Protein AF-A0AAW0HUF7-F1 (afdb_monomer_lite)

Radius of gyration: 17.25 Å; chains: 1; bounding box: 33×19×54 Å

Sequence (67 aa):
MKVFINRERASNVLTRIRRANSLFEEVKKGNLERECMEEVCSYEEAREVFEDTQKTKTGVFKCPVET

pLDDT: mean 82.36, std 10.04, range [53.59, 92.81]

Organism: Myodes glareolus (NCBI:txid447135)

Structure (mmCIF, N/CA/C/O backbone):
data_AF-A0AAW0HUF7-F1
#
_entry.id   AF-A0AAW0HUF7-F1
#
loop_
_atom_site.group_PDB
_atom_site.id
_atom_site.type_symbol
_atom_site.label_atom_id
_atom_site.label_alt_id
_atom_site.label_comp_id
_atom_site.label_asym_id
_atom_site.label_entity_id
_atom_site.label_seq_id
_atom_site.pdbx_PDB_ins_code
_atom_site.Cartn_x
_atom_site.Cartn_y
_atom_site.Cartn_z
_atom_site.occupancy
_atom_site.B_iso_or_equiv
_atom_site.auth_seq_id
_atom_site.auth_comp_id
_atom_site.auth_asym_id
_atom_site.auth_atom_id
_atom_site.pdbx_PDB_model_num
ATOM 1 N N . MET A 1 1 ? 12.880 -3.917 -42.447 1.00 57.31 1 MET A N 1
ATOM 2 C CA . MET A 1 1 ? 13.151 -3.275 -41.141 1.00 57.31 1 MET A CA 1
ATOM 3 C C . MET A 1 1 ? 12.089 -3.743 -40.151 1.00 57.31 1 MET A C 1
ATOM 5 O O . MET A 1 1 ? 10.916 -3.646 -40.487 1.00 57.31 1 MET A O 1
ATOM 9 N N . LYS A 1 2 ? 12.454 -4.316 -38.998 1.00 78.56 2 LYS A N 1
ATOM 10 C CA . LYS A 1 2 ? 11.488 -4.841 -38.014 1.00 78.56 2 LYS A CA 1
ATOM 11 C C . LYS A 1 2 ? 11.396 -3.853 -36.848 1.00 78.56 2 LYS A C 1
ATOM 13 O O . LYS A 1 2 ? 12.379 -3.663 -36.147 1.00 78.56 2 LYS A O 1
ATOM 18 N N . VAL A 1 3 ? 10.246 -3.196 -36.703 1.00 83.94 3 VAL A N 1
ATOM 19 C CA . VAL A 1 3 ? 10.027 -2.112 -35.721 1.00 83.94 3 VAL A CA 1
ATOM 20 C C . VAL A 1 3 ? 9.717 -2.655 -34.317 1.00 83.94 3 VAL A C 1
ATOM 22 O O . VAL A 1 3 ? 9.984 -1.987 -33.327 1.00 83.94 3 VAL A O 1
ATOM 25 N N . PHE A 1 4 ? 9.222 -3.895 -34.212 1.00 87.19 4 PHE A N 1
ATOM 26 C CA . PHE A 1 4 ? 8.837 -4.521 -32.943 1.00 87.19 4 PHE A CA 1
ATOM 27 C C . PHE A 1 4 ? 9.710 -5.738 -32.601 1.00 87.19 4 PHE A C 1
ATOM 29 O O . PHE A 1 4 ? 9.992 -6.587 -33.455 1.00 87.19 4 PHE A O 1
ATOM 36 N N . ILE A 1 5 ? 10.098 -5.841 -31.328 1.00 89.38 5 ILE A N 1
ATOM 37 C CA . ILE A 1 5 ? 10.753 -7.015 -30.727 1.00 89.38 5 ILE A CA 1
ATOM 38 C C . ILE A 1 5 ? 9.716 -8.102 -30.378 1.00 89.38 5 ILE A C 1
ATOM 40 O O . ILE A 1 5 ? 8.521 -7.819 -30.312 1.00 89.38 5 ILE A O 1
ATOM 44 N N . ASN A 1 6 ? 10.137 -9.363 -30.192 1.00 89.69 6 ASN A N 1
ATOM 45 C CA . ASN A 1 6 ? 9.193 -10.438 -29.849 1.00 89.69 6 ASN A CA 1
ATOM 46 C C . ASN A 1 6 ? 8.579 -10.220 -28.452 1.00 89.69 6 ASN A C 1
ATOM 48 O O . ASN A 1 6 ? 9.179 -9.570 -27.598 1.00 89.69 6 ASN A O 1
ATOM 52 N N . ARG A 1 7 ? 7.391 -10.796 -28.222 1.00 85.69 7 ARG A N 1
ATOM 53 C CA . ARG A 1 7 ? 6.606 -10.604 -26.991 1.00 85.69 7 ARG A CA 1
ATOM 54 C C . ARG A 1 7 ? 7.397 -10.918 -25.720 1.00 85.69 7 ARG A C 1
ATOM 56 O O . ARG A 1 7 ? 7.370 -10.116 -24.797 1.00 85.69 7 ARG A O 1
ATOM 63 N N . GLU A 1 8 ? 8.133 -12.028 -25.692 1.00 86.62 8 GLU A N 1
ATOM 64 C CA . GLU A 1 8 ? 8.951 -12.397 -24.528 1.00 86.62 8 GLU A CA 1
ATOM 65 C C . GLU A 1 8 ? 10.025 -11.350 -24.224 1.00 86.62 8 GLU A C 1
ATOM 67 O O . GLU A 1 8 ? 10.172 -10.943 -23.076 1.00 86.62 8 GLU A O 1
ATOM 72 N N . ARG A 1 9 ? 10.751 -10.851 -25.236 1.00 84.56 9 ARG A N 1
ATOM 73 C CA . ARG A 1 9 ? 11.723 -9.773 -25.013 1.00 84.56 9 ARG A CA 1
ATOM 74 C C . ARG A 1 9 ? 11.034 -8.480 -24.604 1.00 84.56 9 ARG A C 1
ATOM 76 O O . ARG A 1 9 ? 11.517 -7.838 -23.684 1.00 84.56 9 ARG A O 1
ATOM 83 N N . ALA A 1 10 ? 9.907 -8.125 -25.223 1.00 85.44 10 ALA A N 1
ATOM 84 C CA . ALA A 1 10 ? 9.146 -6.923 -24.879 1.00 85.44 10 ALA A CA 1
ATOM 85 C C . ALA A 1 10 ? 8.707 -6.908 -23.406 1.00 85.44 10 ALA A C 1
ATOM 87 O O . ALA A 1 10 ? 8.835 -5.881 -22.743 1.00 85.44 10 ALA A O 1
ATOM 88 N N . SER A 1 11 ? 8.254 -8.048 -22.877 1.00 83.69 11 SER A N 1
ATOM 89 C CA . SER A 1 11 ? 7.846 -8.186 -21.474 1.00 83.69 11 SER A CA 1
ATOM 90 C C . SER A 1 11 ? 8.996 -8.028 -20.475 1.00 83.69 11 SER A C 1
ATOM 92 O O . SER A 1 11 ? 8.745 -7.662 -19.334 1.00 83.69 11 SER A O 1
ATOM 94 N N . ASN A 1 12 ? 10.244 -8.245 -20.898 1.00 81.94 12 ASN A N 1
ATOM 95 C CA . ASN A 1 12 ? 11.427 -8.082 -20.048 1.00 81.94 12 ASN A CA 1
ATOM 96 C C . ASN A 1 12 ? 12.017 -6.659 -20.076 1.00 81.94 12 ASN A C 1
ATOM 98 O O . ASN A 1 12 ? 12.894 -6.356 -19.275 1.00 81.94 12 ASN A O 1
ATOM 102 N N . VAL A 1 13 ? 11.562 -5.779 -20.978 1.00 82.44 13 VAL A N 1
ATOM 103 C CA . VAL A 1 13 ? 12.052 -4.385 -21.054 1.00 82.44 13 VAL A CA 1
ATOM 104 C C . VAL A 1 13 ? 11.475 -3.520 -19.930 1.00 82.44 13 VAL A C 1
ATOM 106 O O . VAL A 1 13 ? 12.127 -2.586 -19.474 1.00 82.44 13 VAL A O 1
ATOM 109 N N . LEU A 1 14 ? 10.255 -3.823 -19.476 1.00 78.31 14 LEU A N 1
ATOM 110 C CA . LEU A 1 14 ? 9.562 -3.078 -18.426 1.00 78.31 14 LEU A CA 1
ATOM 111 C C . LEU A 1 14 ? 9.462 -3.926 -17.153 1.00 78.31 14 LEU A C 1
ATOM 113 O O . LEU A 1 14 ? 8.417 -4.507 -16.864 1.00 78.31 14 LEU A O 1
ATOM 117 N N . THR A 1 15 ? 10.536 -3.984 -16.369 1.00 74.00 15 THR A N 1
ATOM 118 C CA . THR A 1 15 ? 10.494 -4.526 -15.005 1.00 74.00 15 THR A CA 1
ATOM 119 C C . THR A 1 15 ? 9.710 -3.571 -14.107 1.00 74.00 15 THR A C 1
ATOM 121 O O . THR A 1 15 ? 10.216 -2.542 -13.664 1.00 74.00 15 THR A O 1
ATOM 124 N N . ARG A 1 16 ? 8.436 -3.885 -13.848 1.00 73.06 16 ARG A N 1
ATOM 125 C CA . ARG A 1 16 ? 7.636 -3.169 -12.846 1.00 73.06 16 ARG A CA 1
ATOM 126 C C . ARG A 1 16 ? 7.961 -3.730 -11.467 1.00 73.06 16 ARG A C 1
ATOM 128 O O . ARG A 1 16 ? 7.797 -4.924 -11.235 1.00 73.06 16 ARG A O 1
ATOM 135 N N . ILE A 1 17 ? 8.407 -2.870 -10.560 1.00 76.81 17 ILE A N 1
ATOM 136 C CA . ILE A 1 17 ? 8.540 -3.215 -9.142 1.00 76.81 17 ILE A CA 1
ATOM 137 C C . ILE A 1 17 ? 7.120 -3.303 -8.561 1.00 76.81 17 ILE A C 1
ATOM 139 O O . ILE A 1 17 ? 6.284 -2.445 -8.862 1.00 76.81 17 ILE A O 1
ATOM 143 N N . ARG A 1 18 ? 6.822 -4.350 -7.779 1.00 76.75 18 ARG A N 1
ATOM 144 C CA . ARG A 1 18 ? 5.569 -4.411 -7.010 1.00 76.75 18 ARG A CA 1
ATOM 145 C C . ARG A 1 18 ? 5.561 -3.274 -5.994 1.00 76.75 18 ARG A C 1
ATOM 147 O O . ARG A 1 18 ? 6.568 -3.054 -5.333 1.00 76.75 18 ARG A O 1
ATOM 154 N N . ARG A 1 19 ? 4.446 -2.552 -5.923 1.00 80.00 19 ARG A N 1
ATOM 155 C CA . ARG A 1 19 ? 4.277 -1.438 -4.985 1.00 80.00 19 ARG A CA 1
ATOM 156 C C . ARG A 1 19 ? 3.835 -1.943 -3.606 1.00 80.00 19 ARG A C 1
ATOM 158 O O . ARG A 1 19 ? 4.511 -1.620 -2.646 1.00 80.00 19 ARG A O 1
ATOM 165 N N . ALA A 1 20 ? 2.857 -2.851 -3.575 1.00 85.88 20 ALA A N 1
ATOM 166 C CA . ALA A 1 20 ? 2.377 -3.519 -2.363 1.00 85.88 20 ALA A CA 1
ATOM 167 C C . ALA A 1 20 ? 3.214 -4.726 -1.926 1.00 85.88 20 ALA A C 1
ATOM 169 O O . ALA A 1 20 ? 3.911 -5.352 -2.742 1.00 85.88 20 ALA A O 1
ATOM 170 N N . ASN A 1 21 ? 2.998 -5.133 -0.670 1.00 83.12 21 ASN A N 1
ATOM 171 C CA . ASN A 1 21 ? 3.530 -6.350 -0.055 1.00 83.12 21 ASN A CA 1
ATOM 172 C C . ASN A 1 21 ? 5.068 -6.411 -0.085 1.00 83.12 21 ASN A C 1
ATOM 174 O O . ASN A 1 21 ? 5.673 -7.452 -0.373 1.00 83.12 21 ASN A O 1
ATOM 178 N N . SER A 1 22 ? 5.718 -5.271 0.155 1.00 86.38 22 SER A N 1
ATOM 179 C CA . SER A 1 22 ? 7.174 -5.176 0.234 1.00 86.38 22 SER A CA 1
ATOM 180 C C . SER A 1 22 ? 7.707 -5.631 1.603 1.00 86.38 22 SER A C 1
ATOM 182 O O . SER A 1 22 ? 6.991 -5.701 2.601 1.00 86.38 22 SER A O 1
ATOM 184 N N . LEU A 1 23 ? 8.994 -5.987 1.677 1.00 89.31 23 LEU A N 1
ATOM 185 C CA . LEU A 1 23 ? 9.600 -6.392 2.950 1.00 89.31 23 LEU A CA 1
ATOM 186 C C . LEU A 1 23 ? 9.514 -5.239 3.963 1.00 89.31 23 LEU A C 1
ATOM 188 O O . LEU A 1 23 ? 10.020 -4.151 3.695 1.00 89.31 23 LEU A O 1
ATOM 192 N N . PHE A 1 24 ? 8.940 -5.518 5.136 1.00 90.81 24 PHE A N 1
ATOM 193 C CA . PHE A 1 24 ? 8.725 -4.562 6.234 1.00 90.81 24 PHE A CA 1
ATOM 194 C C . PHE A 1 24 ? 7.697 -3.446 5.960 1.00 90.81 24 PHE A C 1
ATOM 196 O O . PHE A 1 24 ? 7.679 -2.460 6.697 1.00 90.81 24 PHE A O 1
ATOM 203 N N . GLU A 1 25 ? 6.831 -3.598 4.951 1.00 91.19 25 GLU A N 1
ATOM 204 C CA . GLU A 1 25 ? 5.680 -2.711 4.691 1.00 91.19 25 GLU A CA 1
ATOM 205 C C . GLU A 1 25 ? 4.869 -2.428 5.965 1.00 91.19 25 GLU A C 1
ATOM 207 O O . GLU A 1 25 ? 4.711 -1.270 6.346 1.00 91.19 25 GLU A O 1
ATOM 212 N N . GLU A 1 26 ? 4.505 -3.503 6.670 1.00 91.12 26 GLU A N 1
ATOM 213 C CA . GLU A 1 26 ? 3.673 -3.555 7.885 1.00 91.12 26 GLU A CA 1
ATOM 214 C C . GLU A 1 26 ? 4.213 -2.748 9.077 1.00 91.12 26 GLU A C 1
ATOM 216 O O . GLU A 1 26 ? 3.529 -2.537 10.075 1.00 91.12 26 GLU A O 1
ATOM 221 N N . VAL A 1 27 ? 5.475 -2.307 9.028 1.00 92.81 27 VAL A N 1
ATOM 222 C CA . VAL A 1 27 ? 6.035 -1.425 10.066 1.00 92.81 27 VAL A CA 1
ATOM 223 C C . VAL A 1 27 ? 5.515 0.008 9.897 1.00 92.81 27 VAL A C 1
ATOM 225 O O . VAL A 1 27 ? 5.512 0.797 10.847 1.00 92.81 27 VAL A O 1
ATOM 228 N N . LYS A 1 28 ? 5.083 0.379 8.687 1.00 91.56 28 LYS A N 1
ATOM 229 C CA . LYS A 1 28 ? 4.442 1.665 8.413 1.00 91.56 28 LYS A CA 1
ATOM 230 C C . LYS A 1 28 ? 3.006 1.625 8.939 1.00 91.56 28 LYS A C 1
ATOM 232 O O . LYS A 1 28 ? 2.340 0.605 8.897 1.00 91.56 28 LYS A O 1
ATOM 237 N N . LYS A 1 29 ? 2.488 2.774 9.377 1.00 92.69 29 LYS A N 1
ATOM 238 C CA . LYS A 1 29 ? 1.062 2.900 9.706 1.00 92.69 29 LYS A CA 1
ATOM 239 C C . LYS A 1 29 ? 0.209 2.735 8.440 1.00 92.69 29 LYS A C 1
ATOM 241 O O . LYS A 1 29 ? 0.545 3.372 7.432 1.00 92.69 29 LYS A O 1
ATOM 246 N N . GLY A 1 30 ? -0.891 1.985 8.546 1.00 91.00 30 GLY A N 1
ATOM 247 C CA . GLY A 1 30 ? -1.877 1.789 7.479 1.00 91.00 30 GLY A CA 1
ATOM 248 C C . GLY A 1 30 ? -2.353 3.103 6.852 1.00 91.00 30 GLY A C 1
ATOM 249 O O . GLY A 1 30 ? -2.574 4.103 7.551 1.00 91.00 30 GLY A O 1
ATOM 250 N N . ASN A 1 31 ? -2.466 3.128 5.522 1.00 91.69 31 ASN A N 1
ATOM 251 C CA . ASN A 1 31 ? -2.836 4.323 4.760 1.00 91.69 31 ASN A CA 1
ATOM 252 C C . ASN A 1 31 ? -3.717 3.978 3.548 1.00 91.69 31 ASN A C 1
ATOM 254 O O . ASN A 1 31 ? -3.255 3.337 2.611 1.00 91.69 31 ASN A O 1
ATOM 258 N N . LEU A 1 32 ? -4.957 4.491 3.537 1.00 89.19 32 LEU A N 1
ATOM 259 C CA . LEU A 1 32 ? -5.955 4.204 2.496 1.00 89.19 32 LEU A CA 1
ATOM 260 C C . LEU A 1 32 ? -5.476 4.530 1.077 1.00 89.19 32 LEU A C 1
ATOM 262 O O . LEU A 1 32 ? -5.736 3.771 0.147 1.00 89.19 32 LEU A O 1
ATOM 266 N N . GLU A 1 33 ? -4.844 5.691 0.906 1.00 90.81 33 GLU A N 1
ATOM 267 C CA . GLU A 1 33 ? -4.396 6.164 -0.400 1.00 90.81 33 GLU A CA 1
ATOM 268 C C . GLU A 1 33 ? -3.267 5.268 -0.908 1.00 90.81 33 GLU A C 1
ATOM 270 O O . GLU A 1 33 ? -3.382 4.709 -1.993 1.00 90.81 33 GLU A O 1
ATOM 275 N N . ARG A 1 34 ? -2.247 5.029 -0.077 1.00 92.50 34 ARG A N 1
ATOM 276 C CA . ARG A 1 34 ? -1.093 4.196 -0.430 1.00 92.50 34 ARG A CA 1
ATOM 277 C C . ARG A 1 34 ? -1.480 2.744 -0.696 1.00 92.50 34 ARG A C 1
ATOM 279 O O . ARG A 1 34 ? -1.201 2.252 -1.776 1.00 92.50 34 ARG A O 1
ATOM 286 N N . GLU A 1 35 ? -2.113 2.075 0.264 1.00 91.25 35 GLU A N 1
ATOM 287 C CA . GLU A 1 35 ? -2.316 0.617 0.218 1.00 91.25 35 GLU A CA 1
ATOM 288 C C . GLU A 1 35 ? -3.456 0.214 -0.719 1.00 91.25 35 GLU A C 1
ATOM 290 O O . GLU A 1 35 ? -3.381 -0.816 -1.379 1.00 91.25 35 GLU A O 1
ATOM 295 N N . CYS A 1 36 ? -4.506 1.031 -0.827 1.00 89.25 36 CYS A N 1
ATOM 296 C CA . CYS A 1 36 ? -5.730 0.609 -1.503 1.00 89.25 36 CYS A CA 1
ATOM 297 C C . CYS A 1 36 ? -6.159 1.493 -2.683 1.00 89.25 36 CYS A C 1
ATOM 299 O O . CYS A 1 36 ? -7.008 1.072 -3.465 1.00 89.25 36 CYS A O 1
ATOM 301 N N . MET A 1 37 ? -5.645 2.722 -2.836 1.00 87.19 37 MET A N 1
ATOM 302 C CA . MET A 1 37 ? -5.919 3.540 -4.033 1.00 87.19 37 MET A CA 1
ATOM 303 C C . MET A 1 37 ? -4.764 3.502 -5.037 1.00 87.19 37 MET A C 1
ATOM 305 O O . MET A 1 37 ? -4.996 3.402 -6.243 1.00 87.19 37 MET A O 1
ATOM 309 N N . GLU A 1 38 ? -3.527 3.600 -4.553 1.00 89.44 38 GLU A N 1
ATOM 310 C CA . GLU A 1 38 ? -2.305 3.525 -5.359 1.00 89.44 38 GLU A CA 1
ATOM 311 C C . GLU A 1 38 ? -1.837 2.081 -5.571 1.00 89.44 38 GLU A C 1
ATOM 313 O O . GLU A 1 38 ? -1.212 1.762 -6.595 1.00 89.44 38 GLU A O 1
ATOM 318 N N . GLU A 1 39 ? -2.158 1.224 -4.606 1.00 89.88 39 GLU A N 1
ATOM 319 C CA . GLU A 1 39 ? -1.842 -0.193 -4.554 1.00 89.88 39 GLU A CA 1
ATOM 320 C C . GLU A 1 39 ? -3.112 -1.053 -4.524 1.00 89.88 39 GLU A C 1
ATOM 322 O O . GLU A 1 39 ? -4.235 -0.555 -4.432 1.00 89.88 39 GLU A O 1
ATOM 327 N N . VAL A 1 40 ? -2.924 -2.363 -4.688 1.00 86.56 40 VAL A N 1
ATOM 328 C CA . VAL A 1 40 ? -3.992 -3.341 -4.491 1.00 86.56 40 VAL A CA 1
ATOM 329 C C . VAL A 1 40 ? -3.770 -3.950 -3.114 1.00 86.56 40 VAL A C 1
ATOM 331 O O . VAL A 1 40 ? -2.685 -4.478 -2.867 1.00 86.56 40 VAL A O 1
ATOM 334 N N . CYS A 1 41 ? -4.772 -3.851 -2.244 1.00 88.25 41 CYS A N 1
ATOM 335 C CA . CYS A 1 41 ? -4.674 -4.298 -0.859 1.00 88.25 41 CYS A CA 1
ATOM 336 C C . CYS A 1 41 ? -5.518 -5.539 -0.581 1.00 88.25 41 CYS A C 1
ATOM 338 O O . CYS A 1 41 ? -6.543 -5.801 -1.214 1.00 88.25 41 CYS A O 1
ATOM 340 N N . SER A 1 42 ? -5.103 -6.283 0.429 1.00 89.62 42 SER A N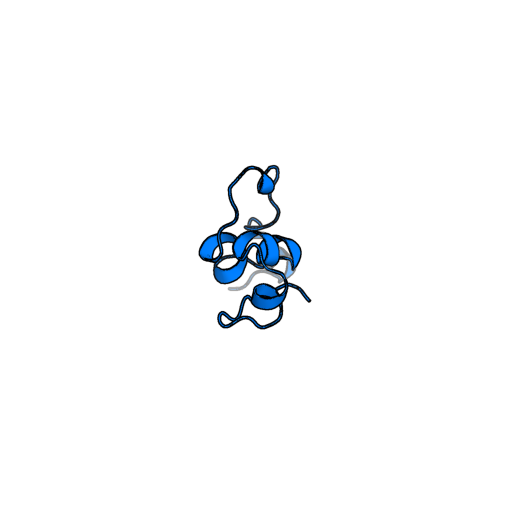 1
ATOM 341 C CA . SER A 1 42 ? -5.857 -7.350 1.061 1.00 89.62 42 SER A CA 1
ATOM 342 C C . SER A 1 42 ? -6.982 -6.801 1.945 1.00 89.62 42 SER A C 1
ATOM 344 O O . SER A 1 42 ? -7.028 -5.628 2.325 1.00 89.62 42 SER A O 1
ATOM 346 N N . TYR A 1 43 ? -7.908 -7.683 2.323 1.00 88.25 43 TYR A N 1
ATOM 347 C CA . TYR A 1 43 ? -8.964 -7.335 3.273 1.00 88.25 43 TYR A CA 1
ATOM 348 C C . TYR A 1 43 ? -8.415 -6.879 4.636 1.00 88.25 43 TYR A C 1
ATOM 350 O O . TYR A 1 43 ? -9.031 -6.032 5.282 1.00 88.25 43 TYR A O 1
ATOM 358 N N . GLU A 1 44 ? -7.283 -7.433 5.080 1.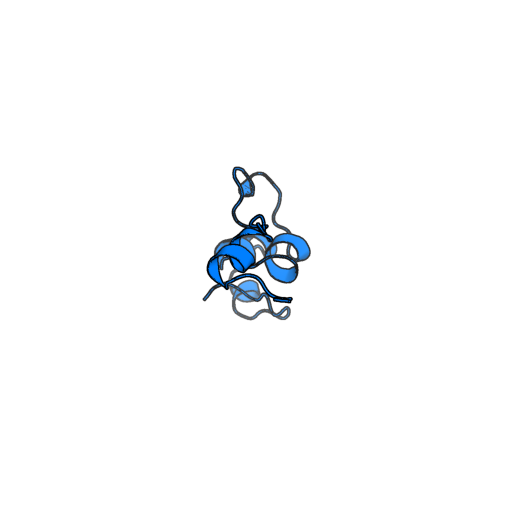00 90.38 44 GLU A N 1
ATOM 359 C CA . GLU A 1 44 ? -6.717 -7.111 6.391 1.00 90.38 44 GLU A CA 1
ATOM 360 C C . GLU A 1 44 ? -6.090 -5.715 6.404 1.00 90.38 44 GLU A C 1
ATOM 362 O O . GLU A 1 44 ? -6.423 -4.930 7.285 1.00 90.38 44 GLU A O 1
ATOM 367 N N . GLU A 1 45 ? -5.333 -5.344 5.369 1.00 90.94 45 GLU A N 1
ATOM 368 C CA . GLU A 1 45 ? -4.816 -3.975 5.196 1.00 90.94 45 GLU A CA 1
ATOM 369 C C . GLU A 1 45 ? -5.969 -2.954 5.141 1.00 90.94 45 GLU A C 1
ATOM 371 O O . GLU A 1 45 ? -5.970 -1.937 5.837 1.00 90.94 45 GLU A O 1
ATOM 376 N N . ALA A 1 46 ? -7.045 -3.264 4.404 1.00 90.62 46 ALA A N 1
ATOM 377 C CA . ALA A 1 46 ? -8.238 -2.420 4.399 1.00 90.62 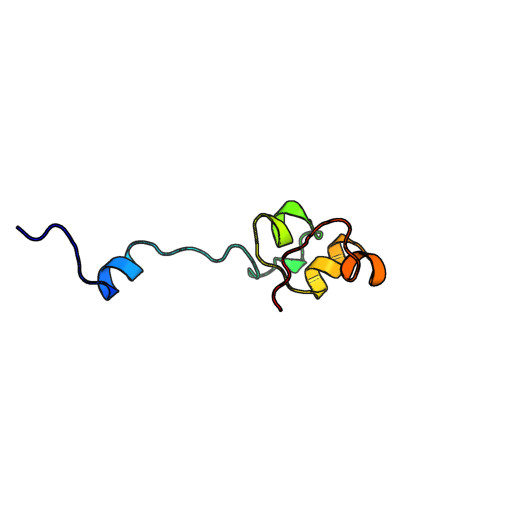46 ALA A CA 1
ATOM 378 C C . ALA A 1 46 ? -8.871 -2.300 5.802 1.00 90.62 46 ALA A C 1
ATOM 380 O O . ALA A 1 46 ? -9.309 -1.216 6.196 1.00 90.62 46 ALA A O 1
ATOM 381 N N . ARG A 1 47 ? -8.901 -3.386 6.586 1.00 90.31 47 ARG A N 1
ATOM 382 C CA . ARG A 1 47 ? -9.412 -3.383 7.965 1.00 90.31 47 ARG A CA 1
ATOM 383 C C . ARG A 1 47 ? -8.546 -2.543 8.899 1.00 90.31 47 ARG A C 1
ATOM 385 O O . ARG A 1 47 ? -9.100 -1.881 9.778 1.00 90.31 47 ARG A O 1
ATOM 392 N N . GLU A 1 48 ? -7.231 -2.557 8.724 1.00 90.44 48 GLU A N 1
ATOM 393 C CA . GLU A 1 48 ? -6.289 -1.757 9.511 1.00 90.44 48 GLU A CA 1
ATOM 394 C C . GLU A 1 48 ? -6.482 -0.258 9.287 1.00 90.44 48 GLU A C 1
ATOM 396 O O . GLU A 1 48 ? -6.476 0.515 10.243 1.00 90.44 48 GLU A O 1
ATOM 401 N N . VAL A 1 49 ? -6.758 0.152 8.049 1.00 89.19 49 VAL A N 1
ATOM 402 C CA . VAL A 1 49 ? -7.041 1.552 7.708 1.00 89.19 49 VAL A CA 1
ATOM 403 C C . VAL A 1 49 ? -8.318 2.072 8.379 1.00 89.19 49 VAL A C 1
ATOM 405 O O . VAL A 1 49 ? -8.361 3.220 8.829 1.00 89.19 49 VAL A O 1
ATOM 408 N N . PHE A 1 50 ? -9.378 1.260 8.427 1.00 86.62 50 PHE A N 1
ATOM 409 C CA . PHE A 1 50 ? -10.671 1.681 8.980 1.00 86.62 50 PHE A CA 1
ATOM 410 C C . PHE A 1 50 ? -10.840 1.382 10.475 1.00 86.62 50 PHE A C 1
ATOM 412 O O . PHE A 1 50 ? -11.797 1.886 11.070 1.00 86.62 50 PHE A O 1
ATOM 419 N N . GLU A 1 51 ? -9.971 0.543 11.049 1.00 85.94 51 GLU A N 1
ATOM 420 C CA . GLU A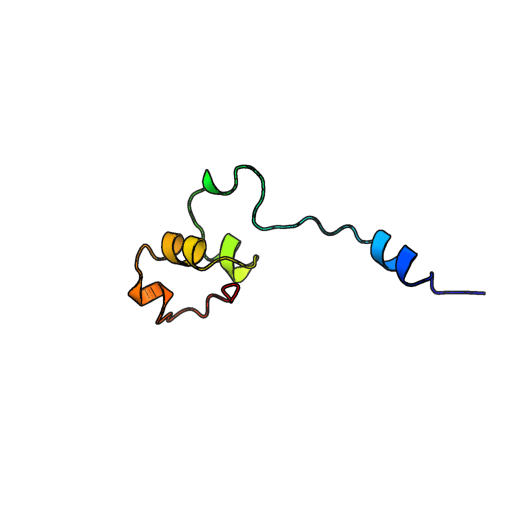 1 51 ? -10.050 -0.021 12.408 1.00 85.94 51 GLU A CA 1
ATOM 421 C C . GLU A 1 51 ? -11.432 -0.634 12.743 1.00 85.94 51 GLU A C 1
ATOM 423 O O . GLU A 1 51 ? -11.800 -0.815 13.903 1.00 85.94 51 GLU A O 1
ATOM 428 N N . ASP A 1 52 ? -12.230 -0.968 11.723 1.00 84.62 52 ASP A N 1
ATOM 429 C CA . ASP A 1 52 ? -13.641 -1.324 11.865 1.00 84.62 52 ASP A CA 1
ATOM 430 C C . ASP A 1 52 ? -14.074 -2.306 10.768 1.00 84.62 52 ASP A C 1
ATOM 432 O O . ASP A 1 52 ? -13.959 -2.060 9.565 1.00 84.62 52 ASP A O 1
ATOM 436 N N . THR A 1 53 ? -14.627 -3.440 11.196 1.00 81.94 53 THR A N 1
ATOM 437 C CA . THR A 1 53 ? -15.048 -4.526 10.299 1.00 81.94 53 THR A CA 1
ATOM 438 C C . THR A 1 53 ? -16.279 -4.159 9.467 1.00 81.94 53 THR A C 1
ATOM 440 O O . THR A 1 53 ? -16.377 -4.556 8.308 1.00 81.94 53 THR A O 1
ATOM 443 N N . GLN A 1 54 ? -17.229 -3.413 10.031 1.00 78.50 54 GLN A N 1
ATOM 444 C CA . GLN A 1 54 ? -18.438 -3.005 9.318 1.00 78.50 54 GLN A CA 1
ATOM 445 C C . GLN A 1 54 ? -18.114 -1.920 8.298 1.00 78.50 54 GLN A C 1
ATOM 447 O O . GLN A 1 54 ? -18.577 -2.003 7.164 1.00 78.50 54 GLN A O 1
ATOM 452 N N . LYS A 1 55 ? -17.268 -0.943 8.636 1.00 78.06 55 LYS A N 1
ATOM 453 C CA . LYS A 1 55 ? -16.834 0.078 7.666 1.00 78.06 55 LYS A CA 1
ATOM 454 C C . LYS A 1 55 ? -16.042 -0.523 6.509 1.00 78.06 55 LYS A C 1
ATOM 456 O O . LYS A 1 55 ? -16.258 -0.114 5.375 1.00 78.06 55 LYS A O 1
ATOM 461 N N . THR A 1 56 ? -15.212 -1.529 6.779 1.00 81.62 56 THR A N 1
ATOM 462 C CA . THR A 1 56 ? -14.462 -2.255 5.740 1.00 81.62 56 THR A CA 1
ATOM 463 C C . THR A 1 56 ? -15.397 -3.025 4.800 1.00 81.62 56 THR A C 1
ATOM 465 O O . THR A 1 56 ? -15.246 -2.958 3.585 1.00 81.62 56 THR A O 1
ATOM 468 N N . LYS A 1 57 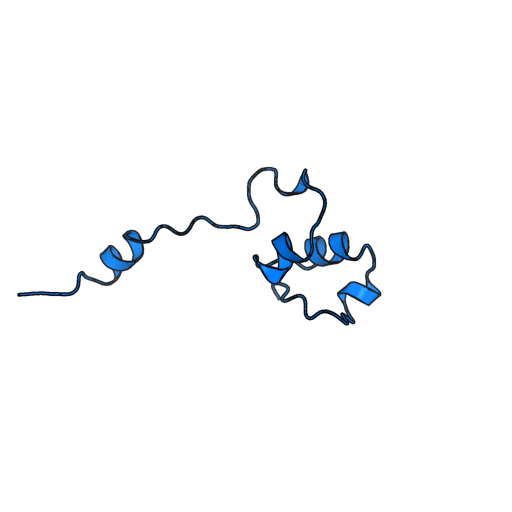? -16.421 -3.709 5.338 1.00 75.38 57 LYS A N 1
ATOM 469 C CA . LYS A 1 57 ? -17.392 -4.496 4.546 1.00 75.38 57 LYS A CA 1
ATOM 470 C C . LYS A 1 57 ? -18.431 -3.655 3.805 1.00 75.38 57 LYS A C 1
ATOM 472 O O . LYS A 1 57 ? -18.867 -4.030 2.722 1.00 75.38 57 LYS A O 1
ATOM 477 N N . THR A 1 58 ? -18.859 -2.548 4.403 1.00 69.25 58 THR A N 1
ATOM 478 C CA . THR A 1 58 ? -19.991 -1.726 3.930 1.00 69.25 58 THR A CA 1
ATOM 479 C C . THR A 1 58 ? -19.520 -0.465 3.190 1.00 69.25 58 THR A C 1
ATOM 481 O O . THR A 1 58 ? -20.318 0.431 2.934 1.00 69.25 58 THR A O 1
ATOM 484 N N . GLY A 1 59 ? -18.217 -0.378 2.894 1.00 59.94 59 GLY A N 1
ATOM 485 C CA . GLY A 1 59 ? -17.454 0.831 2.579 1.00 59.94 59 GLY A CA 1
ATOM 486 C C . GLY A 1 59 ? -18.166 1.923 1.778 1.00 59.94 59 GLY A C 1
ATOM 487 O O . GLY A 1 59 ? -18.461 1.777 0.595 1.00 59.94 59 GLY A O 1
ATOM 488 N N . VAL A 1 60 ? -18.311 3.083 2.425 1.00 53.59 60 VAL A N 1
ATOM 489 C CA . VAL A 1 60 ? -18.581 4.400 1.815 1.00 53.59 60 VAL A CA 1
ATOM 490 C C . VAL A 1 60 ? -17.452 4.809 0.845 1.00 53.59 60 VAL A C 1
ATOM 492 O O . VAL A 1 60 ? -17.677 5.592 -0.075 1.00 53.59 60 VAL A O 1
ATOM 495 N N . PHE A 1 61 ? -16.254 4.232 1.004 1.00 58.00 61 PHE A N 1
ATOM 496 C CA . PHE A 1 61 ? -15.155 4.270 0.041 1.00 58.00 61 PHE A CA 1
ATOM 497 C C . PHE A 1 61 ? -15.027 2.896 -0.624 1.00 58.00 61 PHE A C 1
ATOM 499 O O . PHE A 1 61 ? -14.834 1.894 0.061 1.00 58.00 61 PHE A O 1
ATOM 506 N N . LYS A 1 62 ? -15.119 2.846 -1.960 1.00 66.50 62 LYS A N 1
ATOM 507 C CA . LYS A 1 62 ? -14.792 1.651 -2.753 1.00 66.50 62 LYS A CA 1
ATOM 508 C C . LYS A 1 62 ? -13.290 1.393 -2.657 1.00 66.50 62 LYS A C 1
ATOM 510 O O . LYS A 1 62 ? -12.530 1.838 -3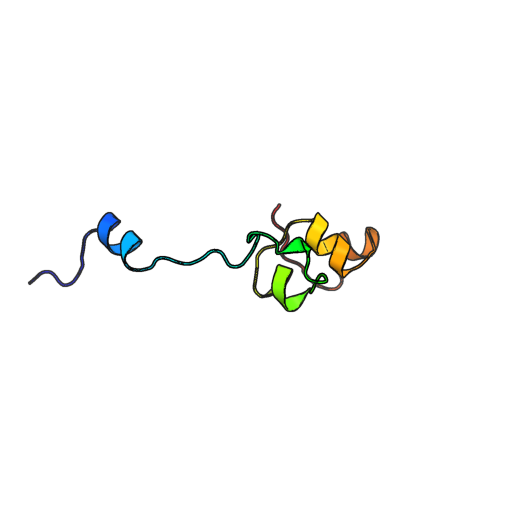.506 1.00 66.50 62 LYS A O 1
ATOM 515 N N . CYS A 1 63 ? -12.887 0.713 -1.599 1.00 67.81 63 CYS A N 1
ATOM 516 C CA . CYS A 1 63 ? -11.575 0.116 -1.472 1.00 67.81 63 CYS A CA 1
ATOM 517 C C . CYS A 1 63 ? -11.520 -1.113 -2.408 1.00 67.81 63 CYS A C 1
ATOM 519 O O . CYS A 1 63 ? -12.306 -2.043 -2.202 1.00 67.81 63 CYS A O 1
ATOM 521 N N . PRO A 1 64 ? -10.707 -1.115 -3.481 1.00 69.56 64 PRO A N 1
ATOM 522 C CA . PRO A 1 64 ? -10.564 -2.246 -4.391 1.00 69.56 64 PRO A CA 1
ATOM 523 C C . PRO A 1 64 ? -9.689 -3.327 -3.742 1.00 69.56 64 PRO A C 1
ATOM 525 O O . PRO A 1 64 ? -8.516 -3.477 -4.070 1.00 69.56 64 PRO A O 1
ATOM 528 N N . VAL A 1 65 ? -10.271 -4.064 -2.798 1.00 71.62 65 VAL A N 1
ATOM 529 C CA . VAL A 1 65 ? -9.617 -5.217 -2.173 1.00 71.62 65 VAL A CA 1
ATOM 530 C C . VAL A 1 65 ? -9.416 -6.353 -3.177 1.00 71.62 65 VAL A C 1
ATOM 532 O O . VAL A 1 65 ? -10.290 -6.614 -4.012 1.00 71.62 65 VAL A O 1
ATOM 535 N N . GLU A 1 66 ? -8.284 -7.048 -3.076 1.00 66.56 66 GLU A N 1
ATOM 536 C CA . GLU A 1 66 ? -8.087 -8.345 -3.725 1.00 66.56 66 GLU A CA 1
ATOM 537 C C . GLU A 1 66 ? -9.148 -9.317 -3.186 1.00 66.56 66 GLU A C 1
ATOM 539 O O . GLU A 1 66 ? -9.225 -9.563 -1.981 1.00 66.56 66 GLU A O 1
ATOM 544 N N . THR A 1 67 ? -10.022 -9.803 -4.072 1.00 55.50 67 THR A N 1
ATOM 545 C CA . THR A 1 67 ? -11.005 -10.858 -3.768 1.00 55.50 67 THR A CA 1
ATOM 546 C C . THR A 1 67 ? -10.346 -12.205 -3.555 1.00 55.50 67 THR A C 1
ATOM 548 O O . THR A 1 67 ? -9.486 -12.542 -4.403 1.00 55.50 67 THR A O 1
#

Secondary structure (DSSP, 8-state):
---S--HHHHHHH--PPP-SS-TTGGGSPP-HIIIIIIS-B-HHHHHHHHT-HHHHHS-SS---B--

InterPro domains:
  IPR000294 Gamma-carboxyglutamic acid-rich (GLA) domain [PF00594] (24-57)
  IPR000294 Gamma-carboxyglutamic acid-rich (GLA) domain [PR00001] (23-36)
  IPR000294 Gamma-carboxyglutamic acid-rich (GLA) domain [PR00001] (37-50)
  IPR000294 Gamma-carboxyglutamic acid-rich (GLA) domain [PS50998] (19-67)
  IPR000294 Gamma-carboxyglutamic acid-rich (GLA) domain [SM00069] (1-62)
  IPR017857 Coagulation factor-like, Gla domain superfamily [G3DSA:4.10.740.10] (20-61)
  IPR035972 Gamma-carboxyglutamic acid-rich (GLA) domain superfamily [SSF57630] (19-57)
  IPR050442 Peptidase S1 family, coagulation factors [PTHR24278] (2-57)

Foldseek 3Di:
DDPDDDPVVVVVVDDDDAQPDDVPPVVDQQDQCRPFVVHAHALVSLCSHVVDPCCSVVPPDPRNHDD